Protein AF-A0A6P0NIP7-F1 (afdb_monomer)

Mean predicted aligned error: 2.98 Å

Radius of gyration: 13.78 Å; Cα contacts (8 Å, |Δi|>4): 139; chains: 1; bounding box: 34×31×29 Å

Sequence (94 aa):
NDAKAGAVIDAIHQAGGLAVLAHPARYRKSADELIPAIANLGIDGVETYYAYNNPKPWQPSPKQTKQVKQLSATYNLFNTCGTDTHGLSLLKRI

Secondary structure (DSSP, 8-state):
----HHHHHHHHHHTT---EE-SGGGSSS-HHHHHHHHHTTT--EEEEE--TT--SS----HHHHHHHHHHHHHTTPEEEE-----SS-TTS--

pLDDT: mean 95.39, std 7.94, range [46.97, 98.81]

Foldseek 3Di:
DDPPLLVVQVVQVVVVHAAEAEPQCPDPDHVVVPLVVVLVSPHAAYALFEPPVFDFQDGGDVVSSVVRVVSCVVSVHDYHHDLCAPDPDSRTRD

Nearest PDB structures (foldseek):
  3npw-assembly1_A  TM=6.170E-01  e=2.338E+00  Escherichia coli
  3tsc-assembly1_D  TM=5.338E-01  e=1.262E+00  Mycobacterium avium subsp. paratuberculosis
  3gju-assembly1_A-2  TM=6.066E-01  e=2.682E+00  Mesorhizobium japonicum MAFF 303099
  3coy-assembly1_A  TM=4.158E-01  e=1.178E+00  unclassified
  4rgb-assembly1_B  TM=4.978E-01  e=2.338E+00  Mycobacterium avium 104

Solvent-accessible surface area (backbone atoms only — not comparable to full-atom values): 5454 Å² total; per-residue (Å²): 134,86,78,59,60,49,63,54,38,51,53,33,44,76,72,74,48,80,36,62,46,69,53,47,80,72,54,98,55,53,44,86,59,49,52,60,58,44,49,78,51,66,49,46,27,35,34,28,43,34,45,85,80,59,40,80,66,58,50,57,33,66,69,59,27,53,53,44,46,52,52,26,62,77,69,73,32,45,77,40,70,57,72,76,54,70,58,97,42,81,45,34,55,102

Structure (mmCIF, N/CA/C/O backbone):
data_AF-A0A6P0NIP7-F1
#
_entry.id   AF-A0A6P0NIP7-F1
#
loop_
_atom_site.group_PDB
_atom_site.id
_atom_site.type_symbol
_atom_site.label_atom_id
_atom_site.label_alt_id
_atom_site.label_comp_id
_atom_site.label_asym_id
_atom_site.label_entity_id
_atom_site.label_seq_id
_atom_site.pdbx_PDB_ins_code
_atom_site.Cartn_x
_atom_site.Cartn_y
_atom_site.Cartn_z
_atom_site.occupancy
_atom_site.B_iso_or_equiv
_atom_site.auth_seq_id
_atom_site.auth_comp_id
_atom_site.auth_asym_id
_atom_site.auth_atom_id
_atom_site.pdbx_PDB_model_num
ATOM 1 N N . ASN A 1 1 ? -19.511 7.337 -8.663 1.00 46.97 1 ASN A N 1
ATOM 2 C CA . ASN A 1 1 ? -19.001 5.981 -8.370 1.00 46.97 1 ASN A CA 1
ATOM 3 C C . ASN A 1 1 ? -18.378 5.979 -6.991 1.00 46.97 1 ASN A C 1
ATOM 5 O O . ASN A 1 1 ? -17.212 6.328 -6.849 1.00 46.97 1 ASN A O 1
ATOM 9 N N . ASP A 1 2 ? -19.194 5.642 -5.995 1.00 53.66 2 ASP A N 1
ATOM 10 C CA . ASP A 1 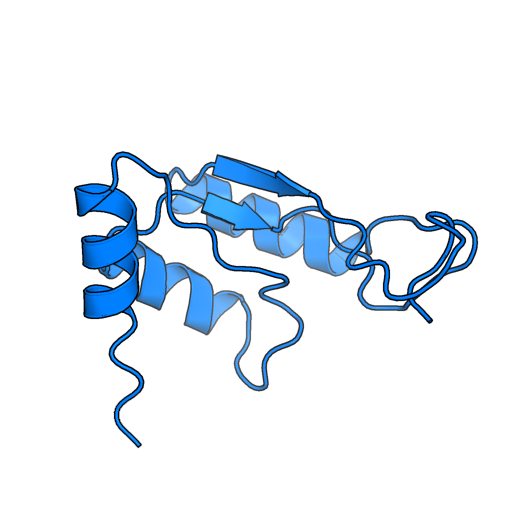2 ? -18.834 5.597 -4.577 1.00 53.66 2 ASP A CA 1
ATOM 11 C C . ASP A 1 2 ? -18.017 4.344 -4.275 1.00 53.66 2 ASP A C 1
ATOM 13 O O . ASP A 1 2 ? -18.545 3.316 -3.850 1.00 53.66 2 ASP A O 1
ATOM 17 N N . ALA A 1 3 ? -16.708 4.401 -4.506 1.00 62.00 3 ALA A N 1
ATOM 18 C CA . ALA A 1 3 ? -15.826 3.394 -3.938 1.00 62.00 3 ALA A CA 1
ATOM 19 C C . ALA A 1 3 ? -15.808 3.580 -2.407 1.00 62.00 3 ALA A C 1
ATOM 21 O O . ALA A 1 3 ? -15.146 4.481 -1.892 1.00 62.00 3 ALA A O 1
ATOM 22 N N . LYS A 1 4 ? -16.567 2.752 -1.675 1.00 87.69 4 LYS A N 1
ATOM 23 C CA . LYS A 1 4 ? -16.654 2.770 -0.203 1.00 87.69 4 LYS A CA 1
ATOM 24 C C . LYS A 1 4 ? -15.442 2.080 0.434 1.00 87.69 4 LYS A C 1
ATOM 26 O O . LYS A 1 4 ? -15.583 1.022 1.038 1.00 87.69 4 LYS A O 1
ATOM 31 N N . ALA A 1 5 ? -14.253 2.668 0.295 1.00 93.38 5 ALA A N 1
ATOM 32 C CA . ALA A 1 5 ? -13.013 2.100 0.836 1.00 93.38 5 ALA A CA 1
ATOM 33 C C . ALA A 1 5 ? -13.109 1.774 2.341 1.00 93.38 5 ALA A C 1
ATOM 35 O O . ALA A 1 5 ? -12.659 0.709 2.746 1.00 93.38 5 ALA A O 1
ATOM 36 N N . GLY A 1 6 ? -13.778 2.622 3.134 1.00 95.69 6 GLY A N 1
ATOM 37 C CA . GLY A 1 6 ? -14.014 2.364 4.562 1.00 95.69 6 GLY A CA 1
ATOM 38 C C . GLY A 1 6 ? -14.764 1.055 4.823 1.00 95.69 6 GLY A C 1
ATOM 39 O O . GLY A 1 6 ? -14.314 0.249 5.620 1.00 95.69 6 GLY A O 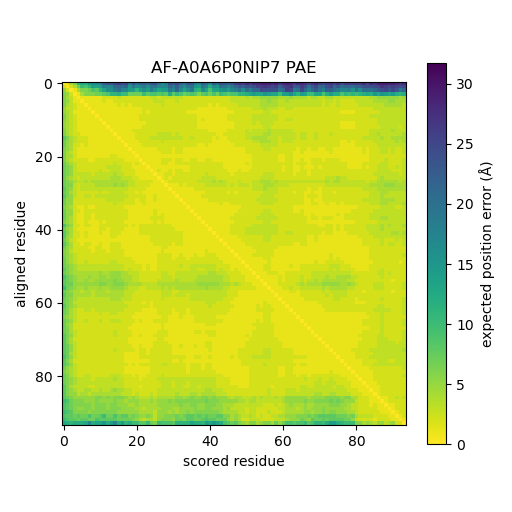1
ATOM 40 N N . ALA A 1 7 ? -15.819 0.759 4.054 1.00 96.38 7 ALA A N 1
ATOM 41 C CA . ALA A 1 7 ? -16.566 -0.492 4.213 1.00 96.38 7 ALA A CA 1
ATOM 42 C C . ALA A 1 7 ? -15.721 -1.741 3.895 1.00 96.38 7 ALA A C 1
ATOM 44 O O . ALA A 1 7 ? -15.966 -2.809 4.446 1.00 96.38 7 ALA A O 1
ATOM 45 N N . VAL A 1 8 ? -14.732 -1.620 3.000 1.00 96.75 8 VAL A N 1
ATOM 46 C CA . VAL A 1 8 ? -13.798 -2.714 2.686 1.00 96.75 8 VAL A CA 1
ATOM 47 C C . VAL A 1 8 ? -12.784 -2.901 3.813 1.00 96.75 8 VAL A C 1
ATOM 49 O O . VAL A 1 8 ? -12.505 -4.039 4.181 1.00 96.75 8 VAL A O 1
ATOM 52 N N . ILE A 1 9 ? -12.258 -1.804 4.368 1.00 97.81 9 ILE A N 1
ATOM 53 C CA . ILE A 1 9 ? -11.359 -1.833 5.530 1.00 97.81 9 ILE A CA 1
ATOM 54 C C . ILE A 1 9 ? -12.076 -2.501 6.712 1.00 97.81 9 ILE A C 1
ATOM 56 O O . ILE A 1 9 ? -11.586 -3.509 7.222 1.00 97.81 9 ILE A O 1
ATOM 60 N N . ASP A 1 10 ? -13.287 -2.042 7.039 1.00 97.69 10 ASP A N 1
ATOM 61 C CA . ASP A 1 10 ? -14.105 -2.596 8.123 1.00 97.69 10 ASP A CA 1
ATOM 62 C C . ASP A 1 10 ? -14.364 -4.098 7.938 1.00 97.69 10 ASP A C 1
ATOM 64 O O . ASP A 1 10 ? -14.269 -4.871 8.889 1.00 97.69 10 ASP A O 1
ATOM 68 N N . ALA A 1 11 ? -14.673 -4.538 6.714 1.00 97.81 11 ALA A N 1
ATOM 69 C CA . ALA A 1 11 ? -14.923 -5.950 6.429 1.00 97.81 11 ALA A CA 1
ATOM 70 C C . ALA A 1 11 ? -13.675 -6.826 6.645 1.00 97.81 11 ALA A C 1
ATOM 72 O O . ALA A 1 11 ? -13.786 -7.933 7.173 1.00 97.81 11 ALA A O 1
ATOM 73 N N . ILE A 1 12 ? -12.486 -6.339 6.268 1.00 98.38 12 ILE A N 1
ATOM 74 C CA . ILE A 1 12 ? -11.218 -7.048 6.503 1.00 98.38 12 ILE A CA 1
ATOM 75 C C . ILE A 1 12 ? -10.937 -7.144 8.006 1.00 98.38 12 ILE A C 1
ATOM 77 O O . ILE A 1 12 ? -10.592 -8.223 8.494 1.00 98.38 12 ILE A O 1
ATOM 81 N N . HIS A 1 13 ? -11.139 -6.054 8.749 1.00 98.62 13 HIS A N 1
ATOM 82 C CA . HIS A 1 13 ? -10.970 -6.033 10.205 1.00 98.62 13 HIS A CA 1
ATOM 83 C C . HIS A 1 13 ? -11.951 -6.961 10.923 1.00 98.62 13 HIS A C 1
ATOM 85 O O . HIS A 1 13 ? -11.545 -7.699 11.818 1.00 98.62 13 HIS A O 1
ATOM 91 N N . GLN A 1 14 ? -13.223 -6.993 10.512 1.00 98.56 14 GLN A N 1
ATOM 92 C CA . GLN A 1 14 ? -14.235 -7.903 11.071 1.00 98.56 14 GLN A CA 1
ATOM 93 C C . GLN A 1 14 ? -13.890 -9.381 10.849 1.00 98.56 14 GLN A C 1
ATOM 95 O O . GLN A 1 14 ? -14.253 -10.225 11.666 1.00 98.56 14 GLN A O 1
ATOM 100 N N . ALA A 1 15 ? -13.156 -9.699 9.780 1.00 98.56 15 ALA A N 1
ATOM 101 C CA . ALA A 1 15 ? -12.612 -11.033 9.538 1.00 98.56 15 ALA A CA 1
ATOM 102 C C . ALA A 1 15 ? -11.328 -11.336 10.346 1.00 98.56 15 ALA A C 1
ATOM 104 O O . ALA A 1 15 ? -10.761 -12.418 10.205 1.00 98.56 15 ALA A O 1
ATOM 105 N N . GLY A 1 16 ? -10.856 -10.399 11.178 1.00 98.50 16 GLY A N 1
ATOM 106 C CA . GLY A 1 16 ? -9.619 -10.510 11.957 1.00 98.50 16 GLY A CA 1
ATOM 107 C C . GLY A 1 16 ? -8.341 -10.235 11.156 1.00 98.50 16 GLY A C 1
ATOM 108 O O . GLY A 1 16 ? -7.251 -10.579 11.611 1.00 98.50 16 GLY A O 1
ATOM 109 N N . GLY A 1 17 ? -8.465 -9.666 9.954 1.00 98.44 17 GLY A N 1
ATOM 110 C CA . GLY A 1 17 ? -7.343 -9.336 9.079 1.00 98.44 17 GLY A CA 1
ATOM 111 C C . GLY A 1 17 ? -6.830 -7.906 9.253 1.00 98.44 17 GLY A C 1
ATOM 112 O O . GLY A 1 17 ? -7.410 -7.100 9.973 1.00 98.44 17 GLY A O 1
ATOM 113 N N . 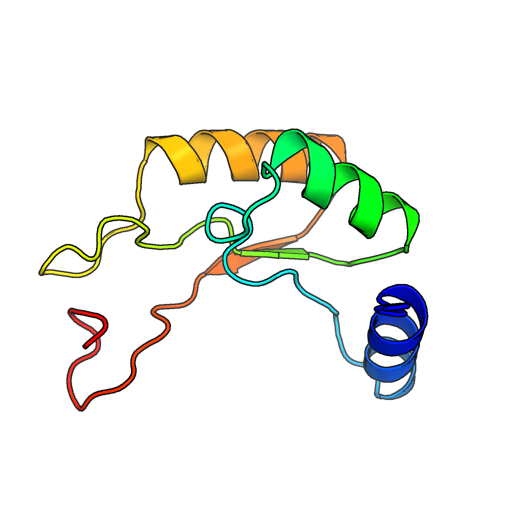LEU A 1 18 ? -5.753 -7.593 8.529 1.00 98.50 18 LEU A N 1
ATOM 114 C CA . LEU A 1 18 ? -5.200 -6.244 8.383 1.00 98.50 18 LEU A CA 1
ATOM 115 C C . LEU A 1 18 ? -5.371 -5.780 6.932 1.00 98.50 18 LEU A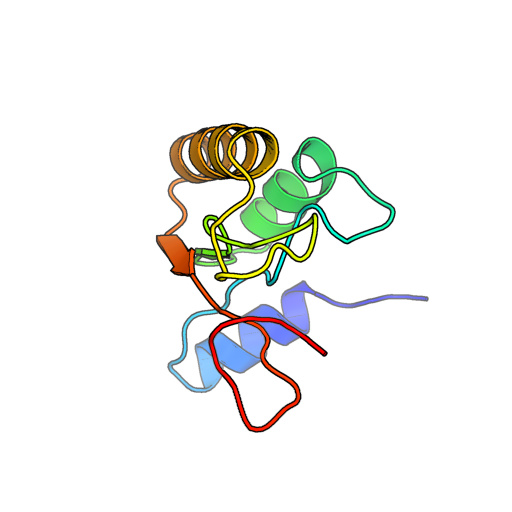 C 1
ATOM 117 O O . LEU A 1 18 ? -5.066 -6.525 5.996 1.00 98.50 18 LEU A O 1
ATOM 121 N N . ALA A 1 19 ? -5.845 -4.555 6.739 1.00 98.44 19 ALA A N 1
ATOM 122 C CA . ALA A 1 19 ? -6.066 -3.948 5.437 1.00 98.44 19 ALA A CA 1
ATOM 123 C C . ALA A 1 19 ? -4.814 -3.195 4.959 1.00 98.44 19 ALA A C 1
ATOM 125 O O . ALA A 1 19 ? -4.231 -2.383 5.678 1.00 98.44 19 ALA A O 1
ATOM 126 N N . VAL A 1 20 ? -4.413 -3.434 3.707 1.00 98.62 20 VAL A N 1
ATOM 127 C CA . VAL A 1 20 ? -3.206 -2.847 3.105 1.00 98.62 20 VAL A CA 1
ATOM 128 C C . VAL A 1 20 ? -3.531 -2.244 1.741 1.00 98.62 20 VAL A C 1
ATOM 130 O O . VAL A 1 20 ? -4.135 -2.907 0.897 1.00 98.62 20 VAL A O 1
ATOM 133 N N . LEU A 1 21 ? -3.099 -1.002 1.484 1.00 98.25 21 LEU A N 1
ATOM 134 C CA . LEU A 1 21 ? -3.212 -0.401 0.150 1.00 98.25 21 LEU A CA 1
ATOM 135 C C . LEU A 1 21 ? -2.118 -0.936 -0.771 1.00 98.25 21 LEU A C 1
ATOM 137 O O . LEU A 1 21 ? -0.941 -0.597 -0.622 1.00 98.25 21 LEU A O 1
ATOM 141 N N . ALA A 1 22 ? -2.534 -1.733 -1.751 1.00 98.19 22 ALA A N 1
ATOM 142 C CA . ALA A 1 22 ? -1.663 -2.282 -2.780 1.00 98.19 22 ALA A CA 1
ATOM 143 C C . ALA A 1 22 ? -1.151 -1.194 -3.738 1.00 98.19 22 ALA A C 1
ATOM 145 O O . ALA A 1 22 ? -1.897 -0.292 -4.128 1.00 98.19 22 ALA A O 1
ATOM 146 N N . HIS A 1 23 ? 0.123 -1.302 -4.129 1.00 97.62 23 HIS A N 1
ATOM 147 C CA . HIS A 1 23 ? 0.827 -0.512 -5.142 1.00 97.62 23 HIS A CA 1
ATOM 148 C C . HIS A 1 23 ? 0.336 0.953 -5.271 1.00 97.62 23 HIS A C 1
ATOM 150 O O . HIS A 1 23 ? -0.142 1.361 -6.339 1.00 97.62 23 HIS A O 1
ATOM 156 N N . PRO A 1 24 ? 0.432 1.776 -4.203 1.00 97.38 24 PRO A N 1
ATOM 157 C CA . PRO A 1 24 ? -0.194 3.101 -4.114 1.00 97.38 24 PRO A CA 1
ATOM 158 C C . PRO A 1 24 ? 0.241 4.094 -5.200 1.00 97.38 24 PRO A C 1
ATOM 160 O O . PRO A 1 24 ? -0.526 4.985 -5.552 1.00 97.38 24 PRO A O 1
ATOM 163 N N . ALA A 1 25 ? 1.434 3.946 -5.782 1.00 97.06 25 ALA A N 1
ATOM 164 C CA . ALA A 1 25 ? 1.902 4.832 -6.853 1.00 97.06 25 ALA A CA 1
ATOM 165 C C . ALA A 1 25 ? 1.479 4.380 -8.270 1.00 97.06 25 ALA A C 1
ATOM 167 O O . ALA A 1 25 ? 1.989 4.905 -9.258 1.00 97.06 25 ALA A O 1
ATOM 168 N N . ARG A 1 26 ? 0.569 3.397 -8.386 1.00 96.12 26 ARG A N 1
ATOM 169 C CA . ARG A 1 26 ? 0.020 2.904 -9.665 1.00 96.12 26 ARG A CA 1
ATOM 170 C C . ARG A 1 26 ? -1.316 3.552 -10.041 1.00 96.12 26 ARG A C 1
ATOM 172 O O . ARG A 1 26 ? -1.729 3.485 -11.198 1.00 96.12 26 ARG A O 1
ATOM 179 N N . TYR A 1 27 ? -2.015 4.137 -9.072 1.00 94.69 27 TYR A N 1
ATOM 180 C CA . TYR A 1 27 ? -3.309 4.777 -9.289 1.00 94.69 27 TYR A CA 1
ATOM 181 C C . TYR A 1 27 ? -3.178 6.075 -10.099 1.00 94.69 27 TYR A C 1
ATOM 183 O O . TYR A 1 27 ? -2.100 6.640 -10.255 1.00 94.69 27 TYR A O 1
ATOM 191 N N . ARG A 1 28 ? -4.316 6.579 -10.599 1.00 94.06 28 ARG A N 1
ATOM 192 C CA . ARG A 1 28 ? -4.386 7.894 -11.266 1.00 94.06 28 ARG A CA 1
ATOM 193 C C . ARG A 1 28 ? -4.173 9.067 -10.304 1.00 94.06 28 ARG A C 1
ATOM 195 O O . ARG A 1 28 ? -3.803 10.145 -10.749 1.00 94.06 28 ARG A O 1
ATOM 202 N N . LYS A 1 29 ? -4.447 8.859 -9.014 1.00 94.19 29 LYS A N 1
ATOM 203 C CA . LYS A 1 29 ? -4.155 9.812 -7.939 1.00 94.19 29 LYS A CA 1
ATOM 204 C C . LYS A 1 29 ? -2.775 9.525 -7.362 1.00 94.19 29 LYS A C 1
ATOM 206 O O . LYS A 1 29 ? -2.344 8.372 -7.356 1.00 94.19 29 LYS A O 1
ATOM 211 N N . SER A 1 30 ? -2.099 10.564 -6.886 1.00 96.56 30 SER A N 1
ATOM 212 C CA . SER A 1 30 ? -0.774 10.421 -6.285 1.00 96.56 30 SER A CA 1
ATOM 213 C C . SER A 1 30 ? -0.844 9.660 -4.958 1.00 96.56 30 SER A C 1
ATOM 215 O O . SER A 1 30 ? -1.870 9.651 -4.274 1.00 96.56 30 SER A O 1
ATOM 217 N N . ALA A 1 31 ? 0.278 9.058 -4.560 1.00 97.25 31 ALA A N 1
ATOM 218 C CA . ALA A 1 31 ? 0.408 8.470 -3.230 1.00 97.25 31 ALA A CA 1
ATOM 219 C C . ALA A 1 31 ? 0.223 9.525 -2.120 1.00 97.25 31 ALA A C 1
ATOM 221 O O . ALA A 1 31 ? -0.334 9.201 -1.074 1.00 97.25 31 ALA A O 1
ATOM 222 N N . ASP A 1 32 ? 0.616 10.779 -2.378 1.00 97.62 32 ASP A N 1
ATOM 223 C CA . ASP A 1 32 ? 0.455 11.906 -1.447 1.00 97.62 32 ASP A CA 1
ATOM 224 C C . ASP A 1 32 ? -1.014 12.289 -1.221 1.00 97.62 32 ASP A C 1
ATOM 226 O O . ASP A 1 32 ? -1.340 12.834 -0.177 1.00 97.62 32 ASP A O 1
ATOM 230 N N . GLU A 1 33 ? -1.913 12.006 -2.170 1.00 96.75 33 GLU A N 1
ATOM 231 C CA . GLU A 1 33 ? -3.358 12.168 -1.960 1.00 96.75 33 GLU A CA 1
ATOM 232 C C . GLU A 1 33 ? -3.989 10.913 -1.357 1.00 96.75 33 GLU A C 1
ATOM 234 O O . GLU A 1 33 ? -4.844 10.996 -0.475 1.00 96.75 33 GLU A O 1
ATOM 239 N N . LEU A 1 34 ? -3.599 9.738 -1.858 1.00 96.38 34 LEU A N 1
ATOM 240 C CA . LEU A 1 34 ? -4.258 8.489 -1.502 1.00 96.38 34 LEU A CA 1
ATOM 241 C C . LEU A 1 34 ? -3.949 8.067 -0.075 1.00 96.38 34 LEU A C 1
ATOM 243 O O . LEU A 1 34 ? -4.889 7.794 0.662 1.00 96.38 34 LEU A O 1
ATOM 247 N N . ILE A 1 35 ? -2.670 8.024 0.311 1.00 98.12 35 ILE A N 1
ATOM 248 C CA . ILE A 1 35 ? -2.244 7.479 1.607 1.00 98.12 35 ILE A CA 1
ATOM 249 C C . ILE A 1 35 ? -2.859 8.256 2.780 1.00 98.12 35 ILE A C 1
ATOM 251 O O . ILE A 1 35 ? -3.427 7.606 3.655 1.00 98.12 35 ILE A O 1
ATOM 255 N N . PRO A 1 36 ? -2.868 9.603 2.800 1.00 98.00 36 PRO A N 1
ATOM 256 C CA . PRO A 1 36 ? -3.580 10.339 3.844 1.00 98.00 36 PRO A CA 1
ATOM 257 C C . PRO A 1 36 ? -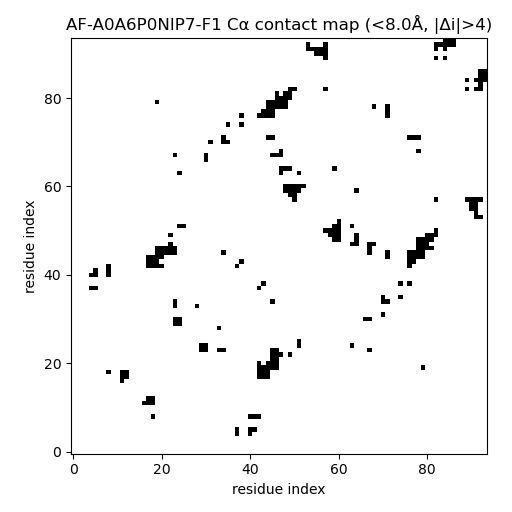5.077 10.021 3.892 1.00 98.00 36 PRO A C 1
ATOM 259 O O . PRO A 1 36 ? -5.645 9.856 4.970 1.00 98.00 36 PRO A O 1
ATOM 262 N N . ALA A 1 37 ? -5.726 9.906 2.728 1.00 96.25 37 ALA A N 1
ATOM 263 C CA . ALA A 1 37 ? -7.161 9.656 2.657 1.00 96.25 37 ALA A CA 1
ATOM 264 C C . ALA A 1 37 ? -7.540 8.289 3.245 1.00 96.25 37 ALA A C 1
ATOM 266 O O . ALA A 1 37 ? -8.510 8.202 3.989 1.00 96.25 37 ALA A O 1
ATOM 267 N N . ILE A 1 38 ? -6.776 7.234 2.948 1.00 96.31 38 ILE A N 1
ATOM 268 C CA . ILE A 1 38 ? -7.027 5.893 3.502 1.00 96.31 38 ILE A CA 1
ATOM 269 C C . ILE A 1 38 ? -6.553 5.745 4.950 1.00 96.31 38 ILE A C 1
ATOM 271 O O . ILE A 1 38 ? -7.153 4.977 5.695 1.00 96.31 38 ILE A O 1
ATOM 275 N N . ALA A 1 39 ? -5.527 6.491 5.372 1.00 97.94 39 ALA A N 1
ATOM 276 C CA . ALA A 1 39 ? -5.087 6.516 6.764 1.00 97.94 39 ALA A CA 1
ATOM 277 C C . ALA A 1 39 ? -6.197 7.071 7.664 1.00 97.94 39 ALA A C 1
ATOM 279 O O . ALA A 1 39 ? -6.511 6.484 8.693 1.00 97.94 39 ALA A O 1
ATOM 280 N N . ASN A 1 40 ? -6.885 8.127 7.213 1.00 96.94 40 ASN A N 1
ATOM 281 C CA . ASN A 1 40 ? -8.067 8.663 7.896 1.00 96.94 40 ASN A CA 1
ATOM 282 C C . ASN A 1 40 ? -9.250 7.679 7.943 1.00 96.94 40 ASN A C 1
ATOM 284 O O . ASN A 1 40 ? -10.164 7.870 8.739 1.00 96.94 40 ASN A O 1
ATOM 288 N N . LEU A 1 41 ? -9.248 6.649 7.091 1.00 96.81 41 LEU A N 1
ATOM 289 C CA . LEU A 1 41 ? -10.238 5.570 7.090 1.00 96.81 41 LEU A CA 1
ATOM 290 C C . LEU A 1 41 ? -9.793 4.344 7.906 1.00 96.81 41 LEU A C 1
ATOM 292 O O . LEU A 1 41 ? -10.506 3.348 7.907 1.00 96.81 41 LEU A O 1
ATOM 296 N N . GLY A 1 42 ? -8.644 4.399 8.587 1.00 97.56 42 GLY A N 1
ATOM 297 C CA . GLY A 1 42 ? -8.192 3.338 9.489 1.00 97.56 42 GLY A CA 1
ATOM 298 C C . GLY A 1 42 ? -7.461 2.178 8.815 1.00 97.56 42 GLY A C 1
ATOM 299 O O . GLY A 1 42 ? -7.446 1.081 9.356 1.00 97.56 42 GLY A O 1
ATOM 300 N N . ILE A 1 43 ? -6.866 2.380 7.638 1.00 98.44 43 ILE A N 1
ATOM 301 C CA . ILE A 1 43 ? -6.037 1.336 7.022 1.00 98.44 43 ILE A CA 1
ATOM 302 C C . ILE A 1 43 ? -4.787 1.021 7.861 1.00 98.44 43 ILE A C 1
ATOM 304 O O . ILE A 1 43 ? -4.225 1.912 8.494 1.00 98.44 43 ILE A O 1
ATOM 308 N N . ASP A 1 44 ? -4.304 -0.221 7.812 1.00 98.81 44 ASP A N 1
ATOM 309 C CA . ASP A 1 44 ? -3.174 -0.658 8.643 1.00 98.81 44 ASP A CA 1
ATOM 310 C C . ASP A 1 44 ? -1.822 -0.517 7.941 1.00 98.81 44 ASP A C 1
ATOM 312 O O . ASP A 1 44 ? -0.785 -0.349 8.584 1.00 98.81 44 ASP A O 1
ATOM 316 N N . GLY A 1 45 ? -1.799 -0.625 6.611 1.00 98.69 45 GLY A N 1
ATOM 317 C CA . GLY A 1 45 ? -0.548 -0.710 5.869 1.00 98.69 45 GLY A CA 1
ATOM 318 C C . GLY A 1 45 ? -0.603 -0.220 4.432 1.00 98.69 45 GLY A C 1
ATOM 319 O O . GLY A 1 45 ? -1.658 0.000 3.835 1.00 98.69 45 GLY A O 1
ATOM 320 N N . VAL A 1 46 ? 0.585 -0.089 3.852 1.00 98.75 46 VAL A N 1
ATOM 321 C CA . VAL A 1 46 ? 0.791 0.255 2.442 1.00 98.75 46 VAL A CA 1
ATOM 322 C C . VAL A 1 46 ? 1.851 -0.655 1.825 1.00 98.75 46 VAL A C 1
ATOM 324 O O . VAL A 1 46 ? 2.787 -1.106 2.493 1.00 98.75 46 VAL A O 1
ATOM 327 N N . GLU A 1 47 ? 1.717 -0.940 0.534 1.00 98.69 47 GLU A N 1
ATOM 328 C CA . GLU A 1 47 ? 2.750 -1.645 -0.224 1.00 98.69 47 GLU A CA 1
ATOM 329 C C . GLU A 1 47 ? 3.872 -0.680 -0.622 1.00 98.69 47 GLU A C 1
ATOM 331 O O . GLU A 1 47 ? 3.828 0.021 -1.637 1.00 98.69 47 GLU A O 1
ATOM 336 N N . THR A 1 48 ? 4.899 -0.632 0.220 1.00 98.62 48 THR A N 1
ATOM 337 C CA . THR A 1 48 ? 6.040 0.274 0.067 1.00 98.62 48 THR A CA 1
ATOM 338 C C . THR A 1 48 ? 7.035 -0.225 -0.970 1.00 98.62 48 THR A C 1
ATOM 340 O O . THR A 1 48 ? 7.604 0.571 -1.719 1.00 98.62 48 THR A O 1
ATOM 343 N N . TYR A 1 49 ? 7.263 -1.537 -1.030 1.00 98.31 49 TYR A N 1
ATOM 344 C CA . TYR A 1 49 ? 8.253 -2.129 -1.926 1.00 98.31 49 TYR A CA 1
ATOM 345 C C . TYR A 1 49 ? 7.555 -2.802 -3.107 1.00 98.31 49 TYR A C 1
ATOM 347 O O . TYR A 1 49 ? 7.202 -3.978 -3.050 1.00 98.31 49 TYR A O 1
ATOM 355 N N . TYR A 1 50 ? 7.393 -2.034 -4.184 1.00 97.94 50 TYR A N 1
ATOM 356 C CA . TYR A 1 50 ? 6.769 -2.469 -5.431 1.00 97.94 50 TYR A CA 1
ATOM 357 C C . TYR A 1 50 ? 7.582 -1.999 -6.648 1.00 97.94 50 TYR A C 1
ATOM 359 O O . TYR A 1 50 ? 8.237 -0.950 -6.619 1.00 97.94 50 TYR A O 1
ATOM 367 N N . ALA A 1 51 ? 7.545 -2.772 -7.734 1.00 97.38 51 ALA A N 1
ATOM 368 C CA . ALA A 1 51 ? 8.324 -2.534 -8.946 1.00 97.38 51 ALA A CA 1
ATOM 369 C C . ALA A 1 51 ? 7.506 -1.825 -10.050 1.00 97.38 51 ALA A C 1
ATOM 371 O O . ALA A 1 51 ? 7.056 -2.436 -11.020 1.00 97.38 51 ALA A O 1
ATOM 372 N N . TYR A 1 52 ? 7.329 -0.507 -9.928 1.00 96.19 52 TYR A N 1
ATOM 373 C CA . TYR A 1 52 ? 6.501 0.317 -10.826 1.00 96.19 52 TYR A CA 1
ATOM 374 C C . TYR A 1 52 ? 7.018 0.413 -12.269 1.00 96.19 52 TYR A C 1
ATOM 376 O O . TYR A 1 52 ? 6.226 0.618 -13.185 1.00 96.19 52 TYR A O 1
ATOM 384 N N . ASN A 1 53 ? 8.323 0.242 -12.492 1.00 95.38 53 ASN A N 1
ATOM 385 C CA . ASN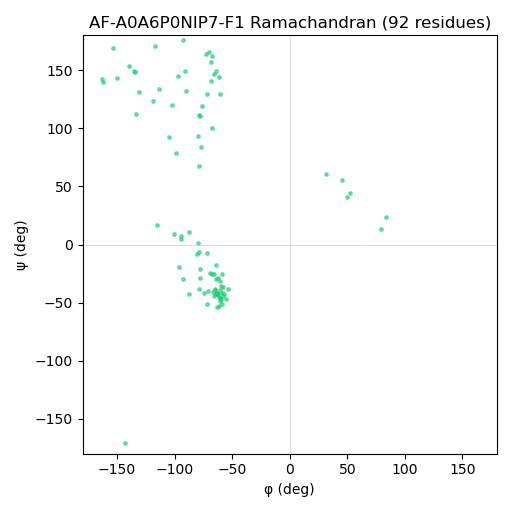 A 1 53 ? 8.932 0.207 -13.827 1.00 95.38 53 ASN A CA 1
ATOM 386 C C . ASN A 1 53 ? 9.089 -1.214 -14.400 1.0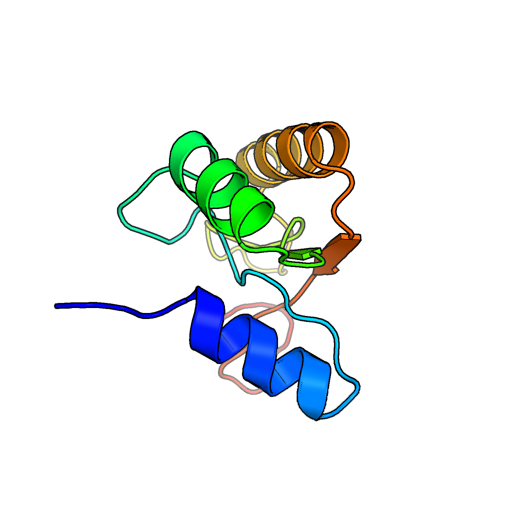0 95.38 53 ASN A C 1
ATOM 388 O O . ASN A 1 53 ? 9.714 -1.376 -15.445 1.00 95.38 53 ASN A O 1
ATOM 392 N N . ASN A 1 54 ? 8.539 -2.229 -13.723 1.00 94.19 54 ASN A N 1
ATOM 393 C CA . ASN A 1 54 ? 8.553 -3.636 -14.132 1.00 94.19 54 ASN A CA 1
ATOM 394 C C . ASN A 1 54 ? 9.930 -4.166 -14.627 1.00 94.19 54 ASN A C 1
ATOM 396 O O . ASN A 1 54 ? 10.043 -4.659 -15.759 1.00 94.19 54 ASN A O 1
ATOM 400 N N . PRO A 1 55 ? 10.994 -4.044 -13.810 1.00 95.56 55 PRO A N 1
ATOM 401 C CA . PRO A 1 55 ? 12.344 -4.465 -14.159 1.00 95.56 55 PRO A CA 1
ATOM 402 C C . PRO A 1 55 ? 12.472 -5.998 -14.167 1.00 95.56 55 PRO A C 1
ATOM 404 O O . PRO A 1 55 ? 11.633 -6.716 -13.623 1.00 95.56 55 PRO A O 1
ATOM 407 N N . LYS A 1 56 ? 13.545 -6.502 -14.786 1.00 93.50 56 LYS A N 1
ATOM 408 C CA . LYS A 1 56 ? 13.943 -7.917 -14.760 1.00 93.50 56 LYS A CA 1
ATOM 409 C C . LYS A 1 56 ? 15.452 -7.989 -14.469 1.00 93.50 56 LYS A C 1
ATOM 411 O O . LYS A 1 56 ? 16.215 -7.578 -15.342 1.00 93.50 56 LYS A O 1
ATOM 416 N N . PRO A 1 57 ? 15.898 -8.497 -13.306 1.00 95.00 57 PRO A N 1
ATOM 417 C CA . PRO A 1 57 ? 15.095 -9.086 -12.229 1.00 95.00 57 PRO A CA 1
ATOM 418 C C . PRO A 1 57 ? 14.206 -8.061 -11.505 1.00 95.00 57 PRO A C 1
ATOM 420 O O . PRO A 1 57 ? 14.416 -6.851 -11.610 1.00 95.00 57 PRO A O 1
ATOM 423 N N . TRP A 1 58 ? 13.202 -8.563 -10.783 1.00 96.38 58 TRP A N 1
ATOM 424 C CA . TRP A 1 58 ? 12.293 -7.753 -9.981 1.00 96.38 58 TRP A CA 1
ATOM 425 C C . TRP A 1 58 ? 13.096 -7.008 -8.916 1.00 96.38 58 TRP A C 1
ATOM 427 O O . TRP A 1 58 ? 13.889 -7.600 -8.186 1.00 96.38 58 TRP A O 1
ATOM 437 N N . GLN A 1 59 ? 12.876 -5.703 -8.832 1.00 97.00 59 GLN A N 1
ATOM 438 C CA . GLN A 1 59 ? 13.431 -4.839 -7.802 1.00 97.00 59 GLN A CA 1
ATOM 439 C C . GLN A 1 59 ? 12.453 -3.686 -7.555 1.00 97.00 59 GLN A C 1
ATOM 441 O O . GLN A 1 59 ? 11.836 -3.198 -8.509 1.00 97.00 59 GLN A O 1
ATOM 446 N N . PRO A 1 60 ? 12.297 -3.228 -6.304 1.00 97.44 60 PRO A N 1
ATOM 447 C CA . PRO A 1 60 ? 11.390 -2.133 -5.999 1.00 97.44 60 PRO A CA 1
ATOM 448 C C . PRO A 1 60 ? 11.887 -0.833 -6.641 1.00 97.44 60 PRO A C 1
ATOM 450 O O . PRO A 1 60 ? 13.093 -0.605 -6.754 1.00 97.44 60 PRO A O 1
ATOM 453 N N . SER A 1 61 ? 10.973 0.045 -7.054 1.00 98.19 61 SER A N 1
ATOM 454 C CA . SER A 1 61 ? 11.345 1.317 -7.682 1.00 98.19 61 SER A CA 1
ATOM 455 C C . SER A 1 61 ? 11.782 2.340 -6.620 1.00 98.19 61 SER A C 1
ATOM 457 O O . SER A 1 61 ? 10.928 2.829 -5.878 1.00 98.19 61 SER A O 1
ATOM 459 N N . PRO A 1 62 ? 13.073 2.739 -6.547 1.00 98.12 62 PRO A N 1
ATOM 460 C CA . PRO A 1 62 ? 13.600 3.470 -5.387 1.00 98.12 62 PRO A CA 1
ATOM 461 C C . PRO A 1 62 ? 12.904 4.804 -5.100 1.00 98.12 62 PRO A C 1
ATOM 463 O O . PRO A 1 62 ? 12.721 5.170 -3.940 1.00 98.12 62 PRO A O 1
ATOM 466 N N . LYS A 1 63 ? 12.488 5.524 -6.152 1.00 98.31 63 LYS A N 1
ATOM 467 C CA . LYS A 1 63 ? 11.784 6.808 -6.026 1.00 98.31 63 LYS A CA 1
ATOM 468 C C . LYS A 1 63 ? 10.442 6.636 -5.308 1.00 98.31 63 LYS A C 1
ATOM 470 O O . LYS A 1 63 ? 10.202 7.309 -4.310 1.00 98.31 63 LYS A O 1
ATOM 475 N N . GLN A 1 64 ? 9.596 5.728 -5.792 1.00 98.50 64 GLN A N 1
ATOM 476 C CA . GLN A 1 64 ? 8.287 5.453 -5.201 1.00 98.50 64 GLN A CA 1
ATOM 477 C C . GLN A 1 64 ? 8.429 4.825 -3.814 1.00 98.50 64 GLN A C 1
ATOM 479 O O . GLN A 1 64 ? 7.742 5.252 -2.894 1.00 98.50 64 GLN A O 1
ATOM 484 N N . THR A 1 65 ? 9.372 3.895 -3.627 1.00 98.62 65 THR A N 1
ATOM 485 C CA . THR A 1 65 ? 9.663 3.307 -2.312 1.00 98.62 65 THR A CA 1
ATOM 486 C C . THR A 1 65 ? 9.989 4.382 -1.282 1.00 98.62 65 THR A C 1
ATOM 488 O O . THR A 1 65 ? 9.438 4.364 -0.185 1.00 98.62 65 THR A O 1
ATOM 491 N N . LYS A 1 66 ? 10.857 5.347 -1.620 1.00 98.69 66 LYS A N 1
ATOM 492 C CA . LYS A 1 66 ? 11.207 6.449 -0.713 1.00 98.69 66 LYS A CA 1
ATOM 493 C C . LYS A 1 66 ? 9.975 7.275 -0.336 1.00 98.69 66 LYS A C 1
ATOM 495 O O . LYS A 1 66 ? 9.777 7.537 0.846 1.00 98.69 66 LYS A O 1
ATOM 500 N N . GLN A 1 67 ? 9.158 7.643 -1.321 1.00 98.62 67 GLN A N 1
ATOM 501 C CA . GLN A 1 67 ? 7.945 8.433 -1.111 1.00 98.62 67 GLN A CA 1
ATOM 502 C C . GLN A 1 67 ? 6.933 7.702 -0.215 1.00 98.62 67 GLN A C 1
ATOM 504 O O . GLN A 1 67 ? 6.508 8.236 0.806 1.00 98.62 67 GLN A O 1
ATOM 509 N N . VAL A 1 68 ? 6.587 6.458 -0.554 1.00 98.62 68 VAL A N 1
ATOM 510 C CA . VAL A 1 68 ? 5.603 5.667 0.200 1.00 98.62 68 VAL A CA 1
ATOM 511 C C . VAL A 1 68 ? 6.107 5.375 1.612 1.00 98.62 68 VAL A C 1
ATOM 513 O O . VAL A 1 68 ? 5.339 5.474 2.563 1.00 98.62 68 VAL A O 1
ATOM 516 N N . LYS A 1 69 ? 7.410 5.109 1.782 1.00 98.69 69 LYS A N 1
ATOM 517 C CA . LYS A 1 69 ? 8.014 4.900 3.103 1.00 98.69 69 LYS A CA 1
ATOM 518 C C . LYS A 1 69 ? 7.904 6.143 3.985 1.00 98.69 69 LYS A C 1
ATOM 520 O O . LYS A 1 69 ? 7.563 6.013 5.156 1.00 98.69 69 LYS A O 1
ATOM 525 N N . GLN A 1 70 ? 8.155 7.335 3.437 1.00 98.75 70 GLN A N 1
ATOM 526 C CA . GLN A 1 70 ? 7.997 8.593 4.175 1.00 98.75 70 GLN A CA 1
ATOM 527 C C . GLN A 1 70 ? 6.550 8.788 4.636 1.00 98.75 70 GLN A C 1
ATOM 529 O O . GLN A 1 70 ? 6.323 9.010 5.821 1.00 98.75 70 GLN A O 1
ATOM 534 N N . LEU A 1 71 ? 5.581 8.605 3.735 1.00 98.62 71 LEU A N 1
ATOM 535 C CA . LEU A 1 71 ? 4.158 8.701 4.069 1.00 98.62 71 LEU A CA 1
ATOM 536 C C . LEU A 1 71 ? 3.748 7.653 5.115 1.00 98.62 71 LEU A C 1
ATOM 538 O O . LEU A 1 71 ? 3.103 7.995 6.099 1.00 98.62 71 LEU A O 1
ATOM 542 N N . SER A 1 72 ? 4.181 6.396 4.969 1.00 98.56 72 SER A N 1
ATOM 543 C CA . SER A 1 72 ? 3.889 5.342 5.951 1.00 98.56 72 SER A CA 1
ATOM 544 C C . SER A 1 72 ? 4.397 5.688 7.351 1.00 98.56 72 SER A C 1
ATOM 546 O O . SER A 1 72 ? 3.713 5.413 8.328 1.00 98.56 72 SER A O 1
ATOM 548 N N . ALA A 1 73 ? 5.559 6.342 7.458 1.00 98.69 73 ALA A N 1
ATOM 549 C CA . ALA A 1 73 ? 6.114 6.755 8.740 1.00 98.69 73 ALA A CA 1
ATOM 550 C C . ALA A 1 73 ? 5.300 7.900 9.358 1.00 98.69 73 ALA A C 1
ATOM 552 O O . ALA A 1 73 ? 5.041 7.882 10.556 1.00 98.69 73 ALA A O 1
ATOM 553 N N . THR A 1 74 ? 4.853 8.863 8.544 1.00 98.62 74 THR A N 1
ATOM 554 C CA . THR A 1 74 ? 3.984 9.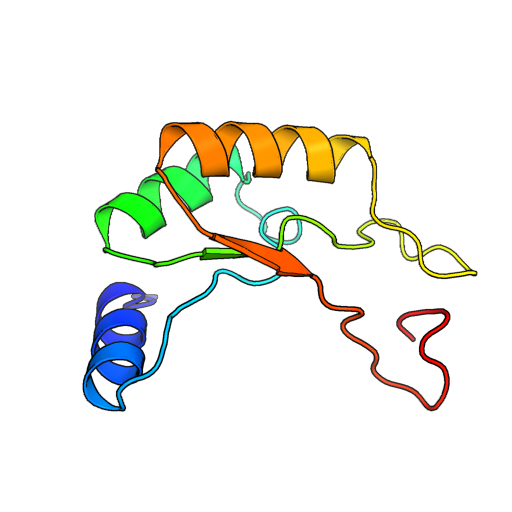963 8.989 1.00 98.62 74 THR A CA 1
ATOM 555 C C . THR A 1 74 ? 2.649 9.465 9.545 1.00 98.62 74 THR A C 1
ATOM 557 O O . THR A 1 74 ? 2.176 10.007 10.539 1.00 98.62 74 THR A O 1
ATOM 560 N N . TYR A 1 75 ? 2.059 8.435 8.934 1.00 98.50 75 TYR A N 1
ATOM 561 C CA . TYR A 1 75 ? 0.747 7.897 9.320 1.00 98.50 75 TYR A CA 1
ATOM 562 C C . TYR A 1 75 ? 0.820 6.615 10.167 1.00 98.50 75 TYR A C 1
ATOM 564 O O . TYR A 1 75 ? -0.208 5.993 10.407 1.00 98.50 75 TYR A O 1
ATOM 572 N N . ASN A 1 76 ? 2.014 6.222 10.630 1.00 98.38 76 ASN A N 1
ATOM 573 C CA . ASN A 1 76 ? 2.255 5.011 11.426 1.00 98.38 76 ASN A CA 1
ATOM 574 C C . ASN A 1 76 ? 1.690 3.715 10.796 1.00 98.38 76 ASN A C 1
ATOM 576 O O . ASN A 1 76 ? 1.070 2.897 11.470 1.00 98.38 76 ASN A O 1
ATOM 580 N N . LEU A 1 77 ? 1.903 3.540 9.490 1.00 98.75 77 LEU A N 1
ATOM 581 C CA . LEU A 1 77 ? 1.400 2.407 8.712 1.00 98.75 77 LEU A CA 1
ATOM 582 C C . LEU A 1 77 ? 2.463 1.314 8.557 1.00 98.75 77 LEU A C 1
ATOM 584 O O . LEU A 1 77 ? 3.653 1.590 8.356 1.00 98.75 77 LEU A O 1
ATOM 588 N N . PHE A 1 78 ? 2.029 0.054 8.550 1.00 98.50 78 PHE A N 1
ATOM 589 C CA . PHE A 1 78 ? 2.893 -1.068 8.203 1.00 98.50 78 PHE A CA 1
ATOM 590 C C . PHE A 1 78 ? 3.413 -0.945 6.768 1.00 98.50 78 PHE A C 1
ATOM 592 O O . PHE A 1 78 ? 2.718 -0.509 5.847 1.00 98.50 78 PHE A O 1
ATOM 599 N N . ASN A 1 79 ? 4.656 -1.377 6.571 1.00 98.75 79 ASN A N 1
ATOM 600 C CA . ASN A 1 79 ? 5.298 -1.411 5.266 1.00 98.75 79 ASN A CA 1
ATOM 601 C C . ASN A 1 79 ? 5.292 -2.848 4.744 1.00 98.75 79 ASN A C 1
ATOM 603 O O . ASN A 1 79 ? 5.886 -3.727 5.365 1.00 98.75 79 ASN A O 1
ATOM 607 N N . THR A 1 80 ? 4.668 -3.076 3.591 1.00 98.62 80 THR A N 1
ATOM 608 C CA . THR A 1 80 ? 4.594 -4.401 2.956 1.00 98.62 80 THR A CA 1
ATOM 609 C C . THR A 1 80 ? 5.291 -4.425 1.594 1.00 98.62 80 THR A C 1
ATOM 611 O O . THR A 1 80 ? 5.729 -3.390 1.072 1.00 98.62 80 THR A O 1
ATOM 614 N N . CYS A 1 81 ? 5.441 -5.622 1.031 1.00 97.50 81 CYS A N 1
ATOM 615 C CA . CYS A 1 81 ? 5.999 -5.856 -0.292 1.00 97.50 81 CYS A CA 1
ATOM 616 C C . CYS A 1 81 ? 5.220 -6.954 -1.021 1.00 97.50 81 CYS A C 1
ATOM 618 O O . CYS A 1 81 ? 4.661 -7.852 -0.391 1.00 97.50 81 CYS A O 1
ATOM 620 N N . GLY A 1 82 ? 5.240 -6.902 -2.349 1.00 95.94 82 GLY A N 1
ATOM 621 C CA . GLY A 1 82 ? 4.589 -7.882 -3.203 1.00 95.94 82 GLY A CA 1
ATOM 622 C C . GLY A 1 82 ? 5.144 -7.812 -4.619 1.00 95.94 82 GLY A C 1
ATOM 623 O O . GLY A 1 82 ? 5.449 -6.743 -5.151 1.00 95.94 82 GLY A O 1
ATOM 624 N N . THR A 1 83 ? 5.332 -8.977 -5.243 1.00 95.62 83 THR A N 1
ATOM 625 C CA . THR A 1 83 ? 5.826 -9.030 -6.627 1.00 95.62 83 THR A CA 1
ATOM 626 C C . THR A 1 83 ? 4.732 -8.725 -7.646 1.00 95.62 83 THR A C 1
ATOM 628 O O . THR A 1 83 ? 5.053 -8.355 -8.775 1.00 95.62 83 THR A O 1
ATOM 631 N N . ASP A 1 84 ? 3.463 -8.889 -7.251 1.00 95.81 84 ASP A N 1
ATOM 632 C CA . ASP A 1 84 ? 2.288 -8.820 -8.128 1.00 95.81 84 ASP A CA 1
ATOM 633 C C . ASP A 1 84 ? 2.473 -9.692 -9.387 1.00 95.81 84 ASP A C 1
ATOM 635 O O . ASP A 1 84 ? 2.188 -9.292 -10.518 1.00 95.81 84 ASP A O 1
ATOM 639 N N . THR A 1 85 ? 3.043 -10.88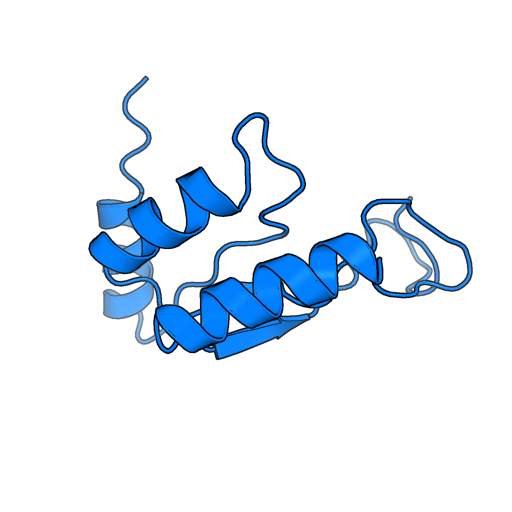8 -9.197 1.00 94.81 85 THR A N 1
ATOM 640 C CA . THR A 1 85 ? 3.398 -11.809 -10.283 1.00 94.81 85 THR A CA 1
ATOM 641 C C . THR A 1 85 ? 2.148 -12.427 -10.906 1.00 94.81 85 THR A C 1
ATOM 643 O O . THR A 1 85 ? 1.322 -13.004 -10.212 1.00 94.81 85 THR A O 1
ATOM 646 N N . HIS A 1 86 ? 2.058 -12.361 -12.235 1.00 94.31 86 HIS A N 1
ATOM 647 C CA . HIS A 1 86 ? 0.968 -12.928 -13.043 1.00 94.31 86 HIS A CA 1
ATOM 648 C C . HIS A 1 86 ? 1.451 -14.061 -13.974 1.00 94.31 86 HIS A C 1
ATOM 650 O O . HIS A 1 86 ? 0.789 -14.423 -14.943 1.00 94.31 86 HIS A O 1
ATOM 656 N N . GLY A 1 87 ? 2.636 -14.614 -13.699 1.00 92.69 87 GLY A N 1
ATOM 657 C CA . GLY A 1 87 ? 3.269 -15.663 -14.494 1.00 92.69 87 GLY A CA 1
ATOM 658 C C . GLY A 1 87 ? 4.016 -16.688 -13.656 1.00 92.69 87 GLY A C 1
ATOM 659 O O . GLY A 1 87 ? 3.971 -16.672 -12.432 1.00 92.69 87 GLY A O 1
ATOM 660 N N . LEU A 1 88 ? 4.766 -17.561 -14.329 1.00 95.06 88 LEU A N 1
ATOM 661 C CA . LEU A 1 88 ? 5.535 -18.623 -13.666 1.00 95.06 88 LEU A CA 1
ATOM 662 C C . LEU A 1 88 ? 6.850 -18.135 -13.035 1.00 95.06 88 LEU A C 1
ATOM 664 O O . LEU A 1 88 ? 7.543 -18.908 -12.381 1.00 95.06 88 LEU A O 1
ATOM 668 N N . SER A 1 89 ? 7.231 -16.872 -13.249 1.00 93.19 89 SER A N 1
ATOM 669 C CA . SER A 1 89 ? 8.492 -16.316 -12.755 1.00 93.19 89 SER A CA 1
ATOM 670 C C . SER A 1 89 ? 8.248 -15.153 -11.804 1.00 93.19 89 SER A C 1
ATOM 672 O O . SER A 1 89 ? 7.685 -14.142 -12.204 1.00 93.19 89 SER A O 1
ATOM 674 N N . LEU A 1 90 ? 8.778 -15.256 -10.582 1.00 91.88 90 LEU A N 1
ATOM 675 C CA . LEU A 1 90 ? 8.786 -14.164 -9.597 1.00 91.88 90 LEU A CA 1
ATOM 676 C C . LEU A 1 90 ? 9.764 -13.030 -9.955 1.00 91.88 90 LEU A C 1
ATOM 678 O O . LEU A 1 90 ? 9.792 -11.996 -9.295 1.00 91.88 90 LEU A O 1
ATOM 682 N N . LEU A 1 91 ? 10.591 -13.213 -10.992 1.00 93.12 91 LEU A N 1
ATOM 683 C CA . LEU A 1 91 ? 11.611 -12.243 -11.395 1.00 93.12 91 LEU A CA 1
ATOM 684 C C . LEU A 1 91 ? 11.051 -11.083 -12.220 1.00 93.12 91 LEU A C 1
ATOM 686 O O . LEU A 1 91 ? 11.807 -10.170 -12.544 1.00 93.12 91 LEU A O 1
ATOM 690 N N . LYS A 1 92 ? 9.783 -11.134 -12.636 1.00 91.19 92 LYS A N 1
ATOM 691 C CA . LYS A 1 92 ? 9.140 -10.065 -13.399 1.00 91.19 92 LYS A CA 1
ATOM 692 C C . LYS A 1 92 ? 7.625 -10.228 -13.349 1.00 91.19 92 LYS A C 1
ATOM 694 O O . LYS A 1 92 ? 7.120 -11.336 -13.502 1.00 91.19 92 LYS A O 1
ATOM 699 N N . ARG A 1 93 ? 6.902 -9.114 -13.261 1.00 89.62 93 ARG A N 1
ATOM 700 C CA . ARG A 1 93 ? 5.466 -9.093 -13.526 1.00 89.62 93 ARG A CA 1
ATOM 701 C C . ARG A 1 93 ? 5.236 -9.159 -15.040 1.00 89.62 93 ARG A C 1
ATOM 703 O O . ARG A 1 93 ? 5.705 -8.285 -15.772 1.00 89.62 93 ARG A O 1
ATOM 710 N N . ILE A 1 94 ? 4.552 -10.192 -15.520 1.00 86.06 94 ILE A N 1
ATOM 711 C CA . ILE A 1 94 ? 4.154 -10.316 -16.933 1.00 86.06 94 ILE A CA 1
ATOM 712 C C . ILE A 1 94 ? 2.722 -9.848 -17.159 1.00 86.06 94 ILE A C 1
ATOM 714 O O . ILE A 1 94 ? 1.956 -9.819 -16.171 1.00 86.06 94 ILE A O 1
#